Protein AF-A0A6M1XVX4-F1 (afdb_monomer_lite)

Radius of gyration: 12.82 Å; chains: 1; bounding box: 32×30×34 Å

Foldseek 3Di:
DDDDQFQLLLQLLLLLVCVVVVNWPPLEEEEEPQHDPVSCVLSVVSPGYYHYFHDDQVRSLVVCVVVVTQWYAYRRNQIGRNVVDSGGDNVVSVVSSVVSCVVVVDDSVVSSVSD

Organism: Staphylococcus aureus (NCBI:txid1280)

pLDDT: mean 97.13, std 2.86, range [76.19, 98.81]

Sequence (115 aa):
LGRIIDGDKIMYICAKYLAEKKRLKKDTIVTTVMSNLGFHKAVEEIGLKDVVTQVGDRYVVEEMRKNDYNFGGEQSGHMIFLDYNTTGDGMLSGIQLLNVMKQTGKKLSELADEV

InterPro domains:
  IPR005846 Alpha-D-phosphohexomutase, alpha/beta/alpha domain III [PF02880] (6-114)
  IPR016055 Alpha-D-phosphohexomutase, alpha/beta/alpha I/II/III [SSF53738] (6-114)
  IPR050060 Phosphoglucosamine mutase [PTHR42946] (2-113)

Secondary structure (DSSP, 8-state):
-PPP--HHHHHHHHHHHHHHTT-SGGGEEEEETTS-HHHHHHHHHTT-EEEEE-SSHHHHHHHHHHTT--EEE-TTS-EEETTT-SS--HHHHHHHHHHHHHHH---HHHHHT--

Structure (mmCIF, N/CA/C/O backbone):
data_AF-A0A6M1XVX4-F1
#
_entry.id   AF-A0A6M1XVX4-F1
#
loop_
_atom_site.group_PDB
_atom_site.id
_atom_site.type_symbol
_atom_site.label_atom_id
_atom_site.label_alt_id
_atom_site.label_comp_id
_atom_site.label_asym_id
_atom_site.label_entity_id
_atom_site.label_seq_id
_atom_site.pdbx_PDB_ins_code
_atom_site.Cartn_x
_atom_site.Cartn_y
_atom_site.Cartn_z
_atom_site.occupancy
_atom_site.B_iso_or_equiv
_atom_site.auth_seq_id
_atom_site.auth_comp_id
_atom_site.auth_asym_id
_atom_site.auth_atom_id
_atom_site.pdbx_PDB_model_num
ATOM 1 N N . LEU A 1 1 ? -0.882 17.352 20.727 1.00 76.19 1 LEU A N 1
ATOM 2 C CA . LEU A 1 1 ? -0.032 17.286 19.512 1.00 76.19 1 LEU A CA 1
ATOM 3 C C . LEU A 1 1 ? -0.344 15.985 18.779 1.00 76.19 1 LEU A C 1
ATOM 5 O O . LEU A 1 1 ? -0.736 15.034 19.444 1.00 76.19 1 LEU A O 1
ATOM 9 N N . GLY A 1 2 ? -0.249 15.959 17.447 1.00 88.75 2 GLY A N 1
ATOM 10 C CA . GLY A 1 2 ? -0.450 14.739 16.651 1.00 88.75 2 GLY A CA 1
ATOM 11 C C . GLY A 1 2 ? 0.802 13.854 16.600 1.00 88.75 2 GLY A C 1
ATOM 12 O O . GLY A 1 2 ? 1.898 14.327 16.897 1.00 88.75 2 GLY A O 1
ATOM 13 N N . ARG A 1 3 ? 0.635 12.580 16.218 1.00 93.44 3 ARG A N 1
ATOM 14 C CA . ARG A 1 3 ? 1.729 11.633 15.933 1.00 93.44 3 ARG A CA 1
ATOM 15 C C . ARG A 1 3 ? 1.983 11.595 14.427 1.00 93.44 3 ARG A C 1
ATOM 17 O O . ARG A 1 3 ? 1.030 11.591 13.653 1.00 93.44 3 ARG A O 1
ATOM 24 N N . ILE A 1 4 ? 3.250 11.535 14.025 1.00 94.25 4 ILE A N 1
ATOM 25 C CA . ILE A 1 4 ? 3.623 11.302 12.626 1.00 94.25 4 ILE A CA 1
ATOM 26 C C . ILE A 1 4 ? 3.311 9.845 12.270 1.00 94.25 4 ILE A C 1
ATOM 28 O O . ILE A 1 4 ? 3.729 8.928 12.980 1.00 94.25 4 ILE A O 1
ATOM 32 N N . ILE A 1 5 ? 2.570 9.658 11.182 1.00 96.31 5 ILE A N 1
ATOM 33 C CA . ILE A 1 5 ? 2.302 8.363 10.556 1.00 96.31 5 ILE A CA 1
ATOM 34 C C . ILE A 1 5 ? 3.068 8.362 9.231 1.00 96.31 5 ILE A C 1
ATOM 36 O O . ILE A 1 5 ? 2.842 9.245 8.405 1.00 96.31 5 ILE A O 1
ATOM 40 N N . ASP A 1 6 ? 4.011 7.438 9.077 1.00 96.69 6 ASP A N 1
ATOM 41 C CA . ASP A 1 6 ? 4.875 7.331 7.899 1.00 96.69 6 ASP A CA 1
ATOM 42 C C . ASP A 1 6 ? 4.253 6.455 6.798 1.00 96.69 6 ASP A C 1
ATOM 44 O O . ASP A 1 6 ? 3.139 5.936 6.936 1.00 96.69 6 ASP A O 1
ATOM 48 N N . GLY A 1 7 ? 4.965 6.326 5.673 1.00 97.44 7 GLY A N 1
ATOM 49 C CA . GLY A 1 7 ? 4.498 5.605 4.493 1.00 97.44 7 GLY A CA 1
ATOM 50 C C . GLY A 1 7 ? 4.187 4.138 4.765 1.00 97.44 7 GLY A C 1
ATOM 51 O O . GLY A 1 7 ? 3.167 3.662 4.285 1.00 97.44 7 GLY A O 1
ATOM 52 N N . ASP A 1 8 ? 4.979 3.446 5.588 1.0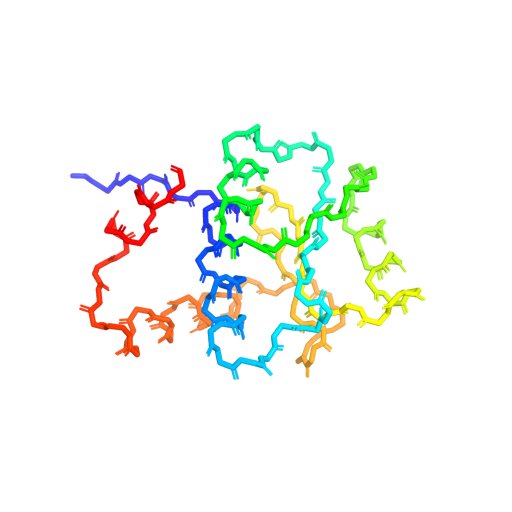0 97.81 8 ASP A N 1
ATOM 53 C CA . ASP A 1 8 ? 4.759 2.029 5.911 1.00 97.81 8 ASP A CA 1
ATOM 54 C C . ASP A 1 8 ? 3.388 1.800 6.552 1.00 97.81 8 ASP A C 1
ATOM 56 O O . ASP A 1 8 ? 2.624 0.928 6.137 1.00 97.81 8 ASP A O 1
ATOM 60 N N . LYS A 1 9 ? 3.018 2.639 7.522 1.00 97.88 9 LYS A N 1
ATOM 61 C CA . LYS A 1 9 ? 1.709 2.538 8.174 1.00 97.88 9 LYS A CA 1
ATOM 62 C C . LYS A 1 9 ? 0.567 2.852 7.224 1.00 97.88 9 LYS A C 1
ATOM 64 O O . LYS A 1 9 ? -0.443 2.154 7.225 1.00 97.88 9 LYS A O 1
ATOM 69 N N . ILE A 1 10 ? 0.713 3.890 6.400 1.00 98.19 10 ILE A N 1
ATOM 70 C CA . ILE A 1 10 ? -0.319 4.243 5.416 1.00 98.19 10 ILE A CA 1
ATOM 71 C C . ILE A 1 10 ? -0.466 3.120 4.381 1.00 98.19 10 ILE A C 1
ATOM 73 O O . ILE A 1 10 ? -1.591 2.748 4.038 1.00 98.19 10 ILE A O 1
ATOM 77 N N . MET A 1 11 ? 0.651 2.544 3.936 1.00 98.38 11 MET A N 1
ATOM 78 C CA . MET A 1 11 ? 0.690 1.399 3.036 1.00 98.38 11 MET A CA 1
ATOM 79 C C . MET A 1 11 ? -0.013 0.192 3.645 1.00 98.38 11 MET A C 1
ATOM 81 O O . MET A 1 11 ? -0.895 -0.366 3.001 1.00 98.38 11 MET A O 1
ATOM 85 N N . TYR A 1 12 ? 0.284 -0.168 4.893 1.00 98.50 12 TYR A N 1
ATOM 86 C CA . TYR A 1 12 ? -0.393 -1.273 5.570 1.00 98.50 12 TYR A CA 1
ATOM 87 C C . TYR A 1 12 ? -1.913 -1.069 5.622 1.00 98.50 12 TYR A C 1
ATOM 89 O O . TYR A 1 12 ? -2.675 -1.942 5.202 1.00 98.50 12 TYR A O 1
ATOM 97 N N . ILE A 1 13 ? -2.360 0.112 6.065 1.00 98.50 13 ILE A N 1
ATOM 98 C CA . ILE A 1 13 ? -3.786 0.454 6.173 1.00 98.50 13 ILE A CA 1
ATOM 99 C C . ILE A 1 13 ? -4.480 0.314 4.812 1.00 98.50 13 ILE A C 1
ATOM 101 O O . ILE A 1 13 ? -5.554 -0.285 4.709 1.00 98.50 13 ILE A O 1
ATOM 105 N N . CYS A 1 14 ? -3.866 0.852 3.755 1.00 98.56 14 CYS A N 1
ATOM 106 C CA . CYS A 1 14 ? -4.419 0.788 2.406 1.00 98.56 14 CYS A CA 1
ATOM 107 C C . CYS A 1 14 ? -4.410 -0.642 1.849 1.00 98.56 14 CYS A C 1
ATOM 109 O O . CYS A 1 14 ? -5.423 -1.077 1.304 1.00 98.56 14 CYS A O 1
ATOM 111 N N . ALA A 1 15 ? -3.312 -1.385 2.007 1.00 98.50 15 ALA A N 1
ATOM 112 C CA . ALA A 1 15 ? -3.179 -2.759 1.523 1.00 98.50 15 ALA A CA 1
ATOM 113 C C . ALA A 1 15 ? -4.205 -3.684 2.179 1.00 98.50 15 ALA A C 1
ATOM 115 O O . ALA A 1 15 ? -4.935 -4.385 1.476 1.00 98.50 15 ALA A O 1
ATOM 116 N N . LYS A 1 16 ? -4.329 -3.617 3.510 1.00 98.50 16 LYS A N 1
ATOM 117 C CA . LYS A 1 16 ? -5.322 -4.375 4.275 1.00 98.50 16 LYS A CA 1
ATOM 118 C C . LYS A 1 16 ? -6.738 -4.088 3.786 1.00 98.50 16 LYS A C 1
ATOM 120 O O . LYS A 1 16 ? -7.477 -5.011 3.452 1.00 98.50 16 LYS A O 1
ATOM 125 N N . TYR A 1 17 ? -7.097 -2.810 3.660 1.00 98.50 17 TYR A N 1
ATOM 126 C CA . TYR A 1 17 ? -8.419 -2.422 3.172 1.00 98.50 17 TYR A CA 1
ATOM 127 C C . TYR A 1 17 ? -8.678 -2.903 1.734 1.00 98.50 17 TYR A C 1
ATOM 129 O O . TYR A 1 17 ? -9.762 -3.405 1.427 1.00 98.50 17 TYR A O 1
ATOM 137 N N . LEU A 1 18 ? -7.699 -2.774 0.833 1.00 98.62 18 LEU A N 1
ATOM 138 C CA . LEU A 1 18 ? -7.822 -3.264 -0.540 1.00 98.62 18 LEU A CA 1
ATOM 139 C C . LEU A 1 18 ? -8.018 -4.784 -0.576 1.00 98.62 18 LEU A C 1
ATOM 141 O O . LEU A 1 18 ? -8.872 -5.259 -1.329 1.00 98.62 18 LEU A O 1
ATOM 145 N N . ALA A 1 19 ? -7.288 -5.540 0.243 1.00 98.56 19 ALA A N 1
ATOM 146 C CA . ALA A 1 19 ? -7.423 -6.990 0.340 1.00 98.56 19 ALA A CA 1
ATOM 147 C C . ALA A 1 19 ? -8.802 -7.412 0.872 1.00 98.56 19 ALA A C 1
ATOM 149 O O . ALA A 1 19 ? -9.483 -8.219 0.239 1.00 98.56 19 ALA A O 1
ATOM 150 N N . GLU A 1 20 ? -9.287 -6.788 1.951 1.00 97.94 20 GLU A N 1
ATOM 151 C CA . GLU A 1 20 ? -10.631 -7.033 2.506 1.00 97.94 20 GLU A CA 1
ATOM 152 C C . GLU A 1 20 ? -11.748 -6.785 1.477 1.00 97.94 20 GLU A C 1
ATOM 154 O O . GLU A 1 20 ? -12.794 -7.439 1.496 1.00 97.94 20 GLU A O 1
ATOM 159 N N . LYS A 1 21 ? -11.533 -5.848 0.545 1.00 98.19 21 LYS A N 1
ATOM 160 C CA . LYS A 1 21 ? -12.462 -5.557 -0.556 1.00 98.19 21 LYS A CA 1
ATOM 161 C C . LYS A 1 21 ? -12.229 -6.402 -1.809 1.00 98.19 21 LYS A C 1
ATOM 163 O O . LYS A 1 21 ? -12.946 -6.196 -2.786 1.00 98.19 21 LYS A O 1
ATOM 168 N N . LYS A 1 22 ? -11.279 -7.346 -1.797 1.00 98.19 22 LYS A N 1
ATOM 169 C CA . LYS A 1 22 ? -10.854 -8.152 -2.960 1.00 98.19 22 LYS A CA 1
ATOM 170 C C . LYS A 1 22 ? -10.388 -7.295 -4.140 1.00 98.19 22 LYS A C 1
ATOM 172 O O . LYS A 1 22 ? -10.686 -7.577 -5.298 1.00 98.19 22 LYS A O 1
ATOM 177 N N . ARG A 1 23 ? -9.699 -6.202 -3.823 1.00 98.38 23 ARG A N 1
ATOM 178 C CA . ARG A 1 23 ? -9.180 -5.215 -4.775 1.00 98.38 23 ARG A CA 1
ATOM 179 C C . ARG A 1 23 ? -7.658 -5.161 -4.805 1.00 98.38 23 ARG A C 1
ATOM 181 O O . ARG A 1 23 ? -7.124 -4.525 -5.702 1.00 98.38 23 ARG A O 1
ATOM 188 N N . LEU A 1 24 ? -6.962 -5.798 -3.866 1.00 98.75 24 LEU A N 1
ATOM 189 C CA . LEU A 1 24 ? -5.508 -5.924 -3.917 1.00 98.75 24 LEU A CA 1
ATOM 190 C C . LEU A 1 24 ? -5.137 -7.058 -4.876 1.00 98.75 24 LEU A C 1
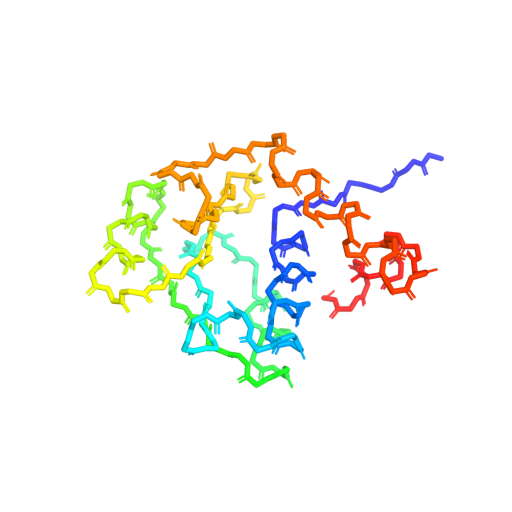ATOM 192 O O . LEU A 1 24 ? -5.518 -8.210 -4.664 1.00 98.75 24 LEU A O 1
ATOM 196 N N . LYS A 1 25 ? -4.418 -6.750 -5.957 1.00 98.69 25 LYS A N 1
ATOM 197 C CA . LYS A 1 25 ? -4.024 -7.776 -6.924 1.00 98.69 25 LYS A CA 1
ATOM 198 C C . LYS A 1 25 ? -3.041 -8.746 -6.280 1.00 98.69 25 LYS A C 1
ATOM 200 O O . LYS A 1 25 ? -2.015 -8.342 -5.739 1.00 98.69 25 LYS A O 1
ATOM 205 N N . LYS A 1 26 ? -3.351 -10.040 -6.404 1.00 98.50 26 LYS A N 1
ATOM 206 C CA . LYS A 1 26 ? -2.508 -11.156 -5.944 1.00 98.50 26 LYS A CA 1
ATOM 207 C C . LYS A 1 26 ? -2.191 -11.110 -4.444 1.00 98.50 26 LYS A C 1
ATOM 209 O O . LYS A 1 26 ? -1.191 -11.698 -4.034 1.00 98.50 26 LYS A O 1
ATOM 214 N N . ASP A 1 27 ? -3.005 -10.397 -3.662 1.00 98.50 27 ASP A N 1
ATOM 215 C CA . ASP A 1 27 ? -2.805 -10.190 -2.226 1.00 98.50 27 ASP A CA 1
ATOM 216 C C . ASP A 1 27 ? -1.380 -9.703 -1.904 1.00 98.50 27 ASP A C 1
ATOM 218 O O . ASP A 1 27 ? -0.779 -10.129 -0.924 1.00 98.50 27 ASP A O 1
ATOM 222 N N . THR A 1 28 ? -0.803 -8.875 -2.787 1.00 98.81 28 THR A N 1
ATOM 223 C CA . THR A 1 28 ? 0.612 -8.484 -2.744 1.00 98.81 28 THR A CA 1
ATOM 224 C C . THR A 1 28 ? 0.777 -6.970 -2.702 1.00 98.81 28 THR A C 1
ATOM 226 O O . THR A 1 28 ? 0.160 -6.253 -3.491 1.00 98.81 28 THR A O 1
ATOM 229 N N . ILE A 1 29 ? 1.653 -6.502 -1.817 1.00 98.50 29 ILE A N 1
ATOM 230 C CA . ILE A 1 29 ? 2.186 -5.140 -1.802 1.00 98.50 29 ILE A CA 1
ATOM 231 C C . ILE A 1 29 ? 3.658 -5.151 -2.234 1.00 98.50 29 ILE A C 1
ATOM 233 O O . ILE A 1 29 ? 4.384 -6.097 -1.935 1.00 98.50 29 ILE A O 1
ATOM 237 N N . VAL A 1 30 ? 4.087 -4.122 -2.970 1.00 98.69 30 VAL A N 1
ATOM 238 C CA . VAL A 1 30 ? 5.496 -3.939 -3.356 1.00 98.69 30 VAL A CA 1
ATOM 239 C C . VAL A 1 30 ? 6.120 -2.814 -2.536 1.00 98.69 30 VAL A C 1
ATOM 241 O O . VAL A 1 30 ? 5.612 -1.693 -2.547 1.00 98.69 30 VAL A O 1
ATOM 244 N N . THR A 1 31 ? 7.227 -3.091 -1.856 1.00 98.31 31 THR A N 1
ATOM 245 C CA . THR A 1 31 ? 7.953 -2.122 -1.023 1.00 98.31 31 THR A CA 1
ATOM 246 C C . THR A 1 31 ? 9.444 -2.121 -1.334 1.00 98.31 31 THR A C 1
ATOM 248 O O . THR A 1 31 ? 9.917 -2.894 -2.165 1.00 98.31 31 THR A O 1
ATOM 251 N N . THR A 1 32 ? 10.208 -1.239 -0.691 1.00 98.00 32 THR A N 1
ATOM 252 C CA . THR A 1 32 ? 11.674 -1.250 -0.773 1.00 98.00 32 THR A CA 1
ATOM 253 C C . THR A 1 32 ? 12.282 -1.810 0.505 1.00 98.00 32 THR A C 1
ATOM 255 O O . THR A 1 32 ? 11.648 -1.831 1.556 1.00 98.00 32 THR A O 1
ATOM 258 N N . VAL A 1 33 ? 13.561 -2.187 0.446 1.00 96.19 33 VAL A N 1
ATOM 259 C CA . VAL A 1 33 ? 14.350 -2.627 1.616 1.00 96.19 33 VAL A CA 1
ATOM 260 C C . VAL A 1 33 ? 14.415 -1.615 2.775 1.00 96.19 33 VAL A C 1
ATOM 262 O O . VAL A 1 33 ? 14.956 -1.944 3.826 1.00 96.19 33 VAL A O 1
ATOM 265 N N . MET A 1 34 ? 13.924 -0.384 2.590 1.00 95.19 34 MET A N 1
ATOM 266 C CA . MET A 1 34 ? 13.881 0.642 3.638 1.00 95.19 34 MET A CA 1
ATOM 267 C C . MET A 1 34 ? 12.679 0.503 4.575 1.00 95.19 34 MET A C 1
ATOM 269 O O . MET A 1 34 ? 12.700 1.110 5.645 1.00 95.19 34 MET A O 1
ATOM 273 N N . SER A 1 35 ? 11.648 -0.256 4.193 1.00 95.38 35 SER A N 1
ATOM 274 C CA . SER A 1 35 ? 10.481 -0.471 5.046 1.00 95.38 35 SER A CA 1
ATOM 275 C C . SER A 1 35 ? 10.853 -1.214 6.334 1.00 95.38 35 SER A C 1
ATOM 277 O O . SER A 1 35 ? 11.802 -1.998 6.408 1.00 95.38 35 SER A O 1
ATOM 279 N N . ASN A 1 36 ? 10.133 -0.908 7.409 1.00 94.38 36 ASN A N 1
ATOM 280 C CA . ASN A 1 36 ? 10.439 -1.417 8.737 1.00 94.38 36 ASN A CA 1
ATOM 281 C C . ASN A 1 36 ? 10.089 -2.911 8.876 1.00 94.38 36 ASN A C 1
ATOM 283 O O . ASN A 1 36 ? 9.073 -3.381 8.372 1.00 94.38 36 ASN A O 1
ATOM 287 N N . LEU A 1 37 ? 10.858 -3.657 9.679 1.00 94.56 37 LEU A N 1
ATOM 288 C CA . LEU A 1 37 ? 10.557 -5.062 9.984 1.00 94.56 37 LEU A CA 1
ATOM 289 C C . LEU A 1 37 ? 9.152 -5.275 10.580 1.00 94.56 37 LEU A C 1
ATOM 291 O O . LEU A 1 37 ? 8.530 -6.299 10.307 1.00 94.56 37 LEU A O 1
ATOM 295 N N . GLY A 1 38 ? 8.655 -4.333 11.389 1.00 95.38 38 GLY A N 1
ATOM 296 C CA . GLY A 1 38 ? 7.299 -4.383 11.943 1.00 95.38 38 GLY A CA 1
ATOM 297 C C . GLY A 1 38 ? 6.229 -4.366 10.854 1.00 95.38 38 GLY A C 1
ATOM 298 O O . GLY A 1 38 ? 5.308 -5.173 10.893 1.00 95.38 38 GLY A O 1
ATOM 299 N N . PHE A 1 39 ? 6.420 -3.544 9.819 1.00 96.81 39 PHE A N 1
ATOM 300 C CA . PHE A 1 39 ? 5.535 -3.507 8.659 1.00 96.81 39 PHE A CA 1
ATOM 301 C C . PHE A 1 39 ? 5.502 -4.856 7.931 1.00 96.81 39 PHE A C 1
ATOM 303 O O . PHE A 1 39 ? 4.422 -5.402 7.715 1.00 96.81 39 PHE A O 1
ATOM 310 N N . HIS A 1 40 ? 6.668 -5.432 7.623 1.00 96.62 40 HIS A N 1
ATOM 311 C CA . HIS A 1 40 ? 6.751 -6.719 6.924 1.00 96.62 40 HIS A CA 1
ATOM 312 C C . HIS A 1 40 ? 6.031 -7.840 7.689 1.00 96.62 40 HIS A C 1
ATOM 314 O O . HIS A 1 40 ? 5.258 -8.597 7.103 1.00 96.62 40 HIS A O 1
ATOM 320 N N . LYS A 1 41 ? 6.223 -7.900 9.014 1.00 96.56 41 LYS A N 1
ATOM 321 C CA . LYS A 1 41 ? 5.529 -8.865 9.879 1.00 96.56 41 LYS A CA 1
ATOM 322 C C . LYS A 1 41 ? 4.023 -8.638 9.907 1.00 96.56 41 LYS A C 1
ATOM 324 O O . LYS A 1 41 ? 3.273 -9.592 9.747 1.00 96.56 41 LYS A O 1
ATOM 329 N N . ALA A 1 42 ? 3.583 -7.392 10.066 1.00 97.38 42 ALA A N 1
ATOM 330 C CA . ALA A 1 42 ? 2.163 -7.071 10.108 1.00 97.38 42 ALA A CA 1
ATOM 331 C C . ALA A 1 42 ? 1.456 -7.478 8.803 1.00 97.38 42 ALA A C 1
ATOM 333 O O . ALA A 1 42 ? 0.351 -8.016 8.851 1.00 97.38 42 ALA A O 1
ATOM 334 N N . VAL A 1 43 ? 2.087 -7.252 7.640 1.00 97.94 43 VAL A N 1
ATOM 335 C CA . VAL A 1 43 ? 1.573 -7.670 6.321 1.00 97.94 43 VAL A CA 1
ATOM 336 C C . VAL A 1 43 ? 1.437 -9.195 6.236 1.00 97.94 43 VAL A C 1
ATOM 338 O O . VAL A 1 43 ? 0.392 -9.693 5.811 1.00 97.94 43 VAL A O 1
ATOM 341 N N . GLU A 1 44 ? 2.451 -9.938 6.682 1.00 97.12 44 GLU A N 1
ATOM 342 C CA . GLU A 1 44 ? 2.426 -11.405 6.700 1.00 97.12 44 GLU A CA 1
ATOM 343 C C . GLU A 1 44 ? 1.348 -11.956 7.651 1.00 97.12 44 GLU A C 1
ATOM 345 O O . GLU A 1 44 ? 0.616 -12.879 7.290 1.00 97.12 44 GLU A O 1
ATOM 350 N N . GLU A 1 45 ? 1.181 -11.359 8.836 1.00 97.56 45 GLU A N 1
ATOM 351 C CA . GLU A 1 45 ? 0.186 -11.769 9.840 1.00 97.56 45 GLU A CA 1
ATOM 352 C C . GLU A 1 45 ? -1.261 -11.670 9.333 1.00 97.56 45 GLU A C 1
ATOM 354 O O . GLU A 1 45 ? -2.115 -12.463 9.736 1.00 97.56 45 GLU A O 1
ATOM 359 N N . ILE A 1 46 ? -1.544 -10.737 8.416 1.00 97.06 46 ILE A N 1
ATOM 360 C CA . ILE A 1 46 ? -2.858 -10.617 7.760 1.00 97.06 46 ILE A CA 1
ATOM 361 C C . ILE A 1 46 ? -2.967 -11.430 6.460 1.00 97.06 46 ILE A C 1
ATOM 363 O O . ILE A 1 46 ? -3.954 -11.301 5.735 1.00 97.06 46 ILE A O 1
ATOM 367 N N . GLY A 1 47 ? -1.983 -12.286 6.172 1.00 97.81 47 GLY A N 1
ATOM 368 C CA . GLY A 1 47 ? -1.986 -13.215 5.042 1.00 97.81 47 GLY A CA 1
ATOM 369 C C . GLY A 1 47 ? -1.647 -12.583 3.693 1.00 97.81 47 GLY A C 1
ATOM 370 O O . GLY A 1 47 ? -1.908 -13.197 2.656 1.00 97.81 47 GLY A O 1
ATOM 371 N N . LEU A 1 48 ? -1.088 -11.371 3.687 1.00 98.50 48 LEU A N 1
ATOM 372 C CA . LEU A 1 48 ? -0.639 -10.705 2.471 1.00 98.50 48 LEU A CA 1
ATOM 373 C C . LEU A 1 48 ? 0.828 -11.023 2.183 1.00 98.50 48 LEU A C 1
ATOM 375 O O . LEU A 1 48 ? 1.609 -11.378 3.064 1.00 98.50 48 LEU A O 1
ATOM 379 N N . LYS A 1 49 ? 1.202 -10.886 0.916 1.00 98.44 49 LYS A N 1
ATOM 380 C CA . LYS A 1 49 ? 2.581 -11.011 0.453 1.00 98.44 49 LYS A CA 1
ATOM 381 C C . LYS A 1 49 ? 3.209 -9.635 0.372 1.00 98.44 49 LYS A C 1
ATOM 383 O O . LYS A 1 49 ? 2.584 -8.689 -0.105 1.00 98.44 49 LYS A O 1
ATOM 388 N N . ASP A 1 50 ? 4.473 -9.565 0.743 1.00 97.38 50 ASP A N 1
ATOM 389 C CA . ASP A 1 50 ? 5.292 -8.391 0.513 1.00 97.38 50 ASP A CA 1
ATOM 390 C C . ASP A 1 50 ? 6.451 -8.735 -0.423 1.00 97.38 50 ASP A C 1
ATOM 392 O O . ASP A 1 50 ? 7.187 -9.703 -0.217 1.00 97.38 50 ASP A O 1
ATOM 396 N N . VAL A 1 51 ? 6.564 -7.961 -1.498 1.00 98.44 51 VAL A N 1
ATOM 397 C CA . VAL A 1 51 ? 7.648 -8.059 -2.472 1.00 98.44 51 VAL A CA 1
ATOM 398 C C . VAL A 1 51 ? 8.574 -6.877 -2.259 1.00 98.44 51 VAL A C 1
ATOM 400 O O . VAL A 1 51 ? 8.205 -5.733 -2.511 1.00 98.44 51 VAL A O 1
ATOM 403 N N . VAL A 1 52 ? 9.800 -7.174 -1.838 1.00 98.25 52 VAL A N 1
ATOM 404 C CA . VAL A 1 52 ? 10.798 -6.162 -1.494 1.00 98.25 52 VAL A CA 1
ATOM 405 C C . VAL A 1 52 ? 11.741 -5.910 -2.670 1.00 98.25 52 VAL A C 1
ATOM 407 O O . VAL A 1 52 ? 12.362 -6.834 -3.201 1.00 98.25 52 VAL A O 1
ATOM 410 N N . THR A 1 53 ? 11.890 -4.645 -3.056 1.00 98.44 53 THR A N 1
ATOM 411 C CA . THR A 1 53 ? 12.790 -4.176 -4.116 1.00 98.44 53 THR A CA 1
ATOM 412 C C . THR A 1 53 ? 13.953 -3.353 -3.563 1.00 98.44 53 THR A C 1
ATOM 414 O O . THR A 1 53 ? 14.009 -2.999 -2.384 1.00 98.44 53 THR A O 1
ATOM 417 N N . GLN A 1 54 ? 14.894 -2.986 -4.438 1.00 97.62 54 GLN A N 1
ATOM 418 C CA . GLN A 1 54 ? 15.891 -1.957 -4.126 1.00 97.62 54 GLN A CA 1
ATOM 419 C C . GLN A 1 54 ? 15.221 -0.596 -3.874 1.00 97.62 54 GLN A C 1
ATOM 421 O O . GLN A 1 54 ? 14.081 -0.377 -4.283 1.00 97.62 54 GLN A O 1
ATOM 426 N N . VAL A 1 55 ? 15.945 0.311 -3.212 1.00 97.06 55 VAL A N 1
ATOM 427 C CA . VAL A 1 55 ? 15.486 1.680 -2.921 1.00 97.06 55 VAL A CA 1
ATOM 428 C C . VAL A 1 55 ? 15.304 2.477 -4.211 1.00 97.06 55 VAL A C 1
ATOM 430 O O . VAL A 1 55 ? 16.193 2.464 -5.065 1.00 97.06 55 VAL A O 1
ATOM 433 N N . GLY A 1 56 ? 14.186 3.199 -4.319 1.00 93.81 56 GLY A N 1
ATOM 434 C CA . GLY A 1 56 ? 13.829 4.020 -5.470 1.00 93.81 56 GLY A CA 1
ATOM 435 C C . GLY A 1 56 ? 12.500 3.607 -6.102 1.00 93.81 56 GLY A C 1
ATOM 436 O O . GLY A 1 56 ? 12.311 2.451 -6.491 1.00 93.81 56 GLY A O 1
ATOM 437 N N . ASP A 1 57 ? 11.618 4.592 -6.273 1.00 93.75 57 ASP A N 1
ATOM 438 C CA . ASP A 1 57 ? 10.313 4.511 -6.943 1.00 93.75 57 ASP A CA 1
ATOM 439 C C . ASP A 1 57 ? 10.320 3.704 -8.251 1.00 93.75 57 ASP A C 1
ATOM 441 O O . ASP A 1 57 ? 9.422 2.898 -8.507 1.00 93.75 57 ASP A O 1
ATOM 445 N N . ARG A 1 58 ? 11.369 3.858 -9.062 1.00 96.56 58 ARG A N 1
ATOM 446 C CA . ARG A 1 58 ? 11.553 3.134 -10.318 1.00 96.56 58 ARG A CA 1
ATOM 447 C C . ARG A 1 58 ? 11.485 1.620 -10.130 1.00 96.56 58 ARG A C 1
ATOM 449 O O . ARG A 1 58 ? 10.806 0.959 -10.911 1.00 96.56 58 ARG A O 1
ATOM 456 N N . TYR A 1 59 ? 12.176 1.072 -9.131 1.00 98.25 59 TYR A N 1
ATOM 457 C CA . TYR A 1 59 ? 12.216 -0.377 -8.918 1.00 98.25 59 TYR A CA 1
ATOM 458 C C . TYR A 1 59 ? 10.867 -0.909 -8.442 1.00 98.25 59 TYR A C 1
ATOM 460 O O . TYR A 1 59 ? 10.443 -1.976 -8.882 1.00 98.25 59 TYR A O 1
ATOM 468 N N . VAL A 1 60 ? 10.165 -0.128 -7.617 1.00 98.44 60 VAL A N 1
ATOM 469 C CA . VAL A 1 60 ? 8.800 -0.436 -7.182 1.00 98.44 60 VAL A CA 1
ATOM 470 C C . VAL A 1 60 ? 7.873 -0.500 -8.400 1.00 98.44 60 VAL A C 1
ATOM 472 O O . VAL A 1 60 ? 7.227 -1.521 -8.628 1.00 98.44 60 VAL A O 1
ATOM 475 N N . VAL A 1 61 ? 7.857 0.534 -9.250 1.00 98.00 61 VAL A N 1
ATOM 476 C CA . VAL A 1 61 ? 7.016 0.564 -10.463 1.00 98.00 61 VAL A CA 1
ATOM 477 C C . VAL A 1 61 ? 7.372 -0.558 -11.440 1.00 98.00 61 VAL A C 1
ATOM 479 O O . VAL A 1 61 ? 6.469 -1.176 -12.010 1.00 98.00 61 VAL A O 1
ATOM 482 N N . GLU A 1 62 ? 8.661 -0.824 -11.664 1.00 98.12 62 GLU A N 1
ATOM 483 C CA . GLU A 1 62 ? 9.116 -1.899 -12.552 1.00 98.12 62 GLU A CA 1
ATOM 484 C C . GLU A 1 62 ? 8.619 -3.267 -12.064 1.00 98.12 62 GLU A C 1
ATOM 486 O O . GLU A 1 62 ? 8.045 -4.019 -12.856 1.00 98.12 62 GLU A O 1
ATOM 491 N N . GLU A 1 63 ? 8.759 -3.570 -10.771 1.00 98.69 63 GLU A N 1
ATOM 492 C CA . GLU A 1 63 ? 8.311 -4.838 -10.187 1.00 98.69 63 GLU A CA 1
ATOM 493 C C . GLU A 1 63 ? 6.783 -4.975 -10.215 1.00 98.69 63 GLU A C 1
ATOM 495 O O . GLU A 1 63 ? 6.259 -6.031 -10.594 1.00 98.69 63 GLU A O 1
ATOM 500 N N . MET A 1 64 ? 6.063 -3.890 -9.902 1.00 98.69 64 MET A N 1
ATOM 501 C CA . MET A 1 64 ? 4.605 -3.838 -9.991 1.00 98.69 64 MET A CA 1
ATOM 502 C C . MET A 1 64 ? 4.108 -4.109 -11.413 1.00 98.69 64 MET A C 1
ATOM 504 O O . MET A 1 64 ? 3.217 -4.934 -11.604 1.00 98.69 64 MET A O 1
ATOM 508 N N . ARG A 1 65 ? 4.702 -3.472 -12.430 1.00 98.31 65 ARG A N 1
ATOM 509 C CA . ARG A 1 65 ? 4.314 -3.680 -13.835 1.00 98.31 65 ARG A CA 1
ATOM 510 C C . ARG A 1 65 ? 4.669 -5.074 -14.330 1.00 98.31 65 ARG A C 1
ATOM 512 O O . ARG A 1 65 ? 3.851 -5.711 -14.989 1.00 98.31 65 ARG A O 1
ATOM 519 N N . LYS A 1 66 ? 5.873 -5.552 -14.011 1.00 98.56 66 LYS A N 1
ATOM 520 C CA . LYS A 1 66 ? 6.369 -6.871 -14.425 1.00 98.56 66 LYS A CA 1
ATOM 521 C C . LYS A 1 66 ? 5.461 -8.000 -13.942 1.00 98.56 66 LYS A C 1
ATOM 523 O O . LYS A 1 66 ? 5.273 -8.980 -14.658 1.00 98.56 66 LYS A O 1
ATOM 528 N N . ASN A 1 67 ? 4.895 -7.854 -12.748 1.00 98.56 67 ASN A N 1
ATOM 529 C CA . ASN A 1 67 ? 4.109 -8.898 -12.101 1.00 98.56 67 ASN A CA 1
ATOM 530 C C . ASN A 1 67 ? 2.626 -8.540 -11.948 1.00 98.56 67 ASN A C 1
ATOM 532 O O . ASN A 1 67 ? 1.915 -9.264 -11.257 1.00 98.56 67 A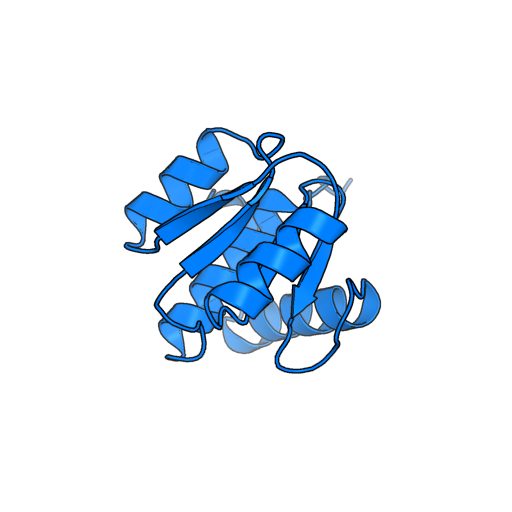SN A O 1
ATOM 536 N N . ASP A 1 68 ? 2.138 -7.488 -12.603 1.00 98.31 68 ASP A N 1
ATOM 537 C CA . ASP A 1 68 ? 0.743 -7.031 -12.532 1.00 98.31 68 ASP A CA 1
ATOM 538 C C . ASP A 1 68 ? 0.219 -6.854 -11.088 1.00 98.31 68 ASP A C 1
ATOM 540 O O . ASP A 1 68 ? -0.848 -7.352 -10.722 1.00 98.31 68 ASP A O 1
ATOM 544 N N . TYR A 1 69 ? 0.991 -6.164 -1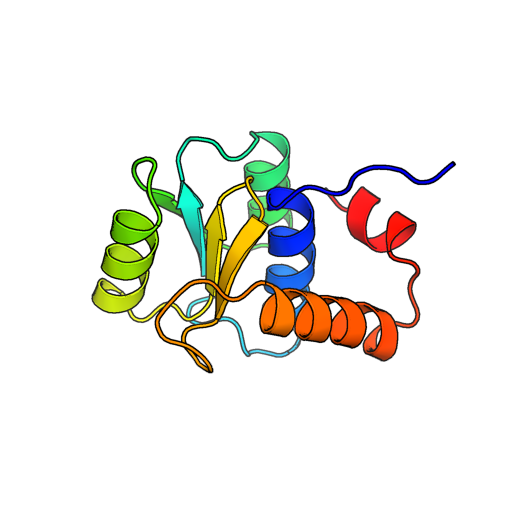0.247 1.00 98.81 69 TYR A N 1
ATOM 545 C CA . TYR A 1 69 ? 0.542 -5.684 -8.938 1.00 98.81 69 TYR A CA 1
ATOM 546 C C . TYR A 1 69 ? -0.056 -4.285 -9.073 1.00 98.81 69 TYR A C 1
ATOM 548 O O . TYR A 1 69 ? 0.344 -3.516 -9.946 1.00 98.81 69 TYR A O 1
ATOM 556 N N . ASN A 1 70 ? -1.004 -3.931 -8.205 1.00 98.69 70 ASN A N 1
ATOM 557 C CA . ASN A 1 70 ? -1.689 -2.638 -8.281 1.00 98.69 70 ASN A CA 1
ATOM 558 C C . ASN A 1 70 ? -1.386 -1.677 -7.127 1.00 98.69 70 ASN A C 1
ATOM 560 O O . ASN A 1 70 ? -1.812 -0.523 -7.195 1.00 98.69 70 ASN A O 1
ATOM 564 N N . PHE A 1 71 ? -0.646 -2.112 -6.104 1.00 98.75 71 PHE A N 1
ATOM 565 C CA . PHE A 1 71 ? -0.302 -1.267 -4.967 1.00 98.75 71 PHE A CA 1
ATOM 566 C C . PHE A 1 71 ? 1.129 -1.485 -4.453 1.00 98.75 71 PHE A C 1
ATOM 568 O O . PHE A 1 71 ? 1.607 -2.617 -4.372 1.00 98.75 71 PHE A O 1
ATOM 575 N N . GLY A 1 72 ? 1.809 -0.389 -4.123 1.00 98.56 72 GLY A N 1
ATOM 576 C CA . GLY A 1 72 ? 3.173 -0.388 -3.603 1.00 98.56 72 GLY A CA 1
ATOM 577 C C . GLY A 1 72 ? 3.667 1.016 -3.265 1.00 98.56 72 GLY A C 1
ATOM 578 O O . GLY A 1 72 ? 2.955 1.998 -3.488 1.00 98.56 72 GLY A O 1
ATOM 579 N N . GLY A 1 73 ? 4.878 1.125 -2.727 1.00 98.06 73 GLY A N 1
ATOM 580 C CA . GLY A 1 73 ? 5.466 2.417 -2.391 1.00 98.06 73 GLY A CA 1
ATOM 581 C C . GLY A 1 73 ? 6.701 2.353 -1.501 1.00 98.06 73 GLY A C 1
ATOM 582 O O . GLY A 1 73 ? 7.360 1.323 -1.373 1.00 98.06 73 GLY A O 1
ATOM 583 N N . GLU A 1 74 ? 7.010 3.493 -0.890 1.00 97.94 74 GLU A N 1
ATOM 584 C CA . GLU A 1 74 ? 8.166 3.693 -0.018 1.00 97.94 74 GLU A CA 1
ATOM 585 C C . GLU A 1 74 ? 7.752 4.296 1.334 1.00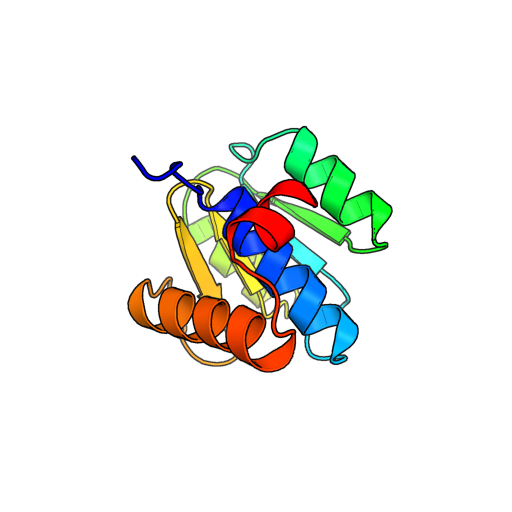 97.94 74 GLU A C 1
ATOM 587 O O . GLU A 1 74 ? 6.790 5.067 1.420 1.00 97.94 74 GLU A O 1
ATOM 592 N N . GLN A 1 75 ? 8.539 4.037 2.387 1.00 96.50 75 GLN A N 1
ATOM 593 C CA . GLN A 1 75 ? 8.329 4.603 3.730 1.00 96.50 75 GLN A CA 1
ATOM 594 C C . GLN A 1 75 ? 8.261 6.145 3.735 1.00 96.50 75 GLN A C 1
ATOM 596 O O . GLN A 1 75 ? 7.603 6.748 4.585 1.00 96.50 75 GLN A O 1
ATOM 601 N N . SER A 1 76 ? 8.895 6.802 2.758 1.00 95.75 76 SER A N 1
ATOM 602 C CA . SER A 1 76 ? 8.848 8.258 2.561 1.00 95.75 76 SER A CA 1
ATOM 603 C C . SER A 1 76 ? 7.434 8.808 2.318 1.00 95.75 76 SER A C 1
ATOM 605 O O . SER A 1 76 ? 7.217 10.011 2.456 1.00 95.75 76 SER A O 1
ATOM 607 N N . GLY A 1 77 ? 6.475 7.945 1.958 1.00 94.94 77 GLY A N 1
ATOM 608 C CA . GLY A 1 77 ? 5.111 8.313 1.582 1.00 94.94 77 GLY A CA 1
ATOM 609 C C . GLY A 1 77 ? 4.881 8.374 0.070 1.00 94.94 77 GLY A C 1
ATOM 610 O O . GLY A 1 77 ? 3.776 8.713 -0.357 1.00 94.94 77 GLY A O 1
ATOM 611 N N . HIS A 1 78 ? 5.883 8.030 -0.749 1.00 97.69 78 HIS A N 1
ATOM 612 C CA . HIS A 1 78 ? 5.701 7.836 -2.188 1.00 97.69 78 HIS A CA 1
ATOM 613 C C . HIS A 1 78 ? 4.918 6.539 -2.439 1.00 97.69 78 HIS A C 1
ATOM 615 O O . HIS A 1 78 ? 5.488 5.453 -2.476 1.00 97.69 78 HIS A O 1
ATOM 621 N N . MET A 1 79 ? 3.595 6.650 -2.567 1.00 97.62 79 MET A N 1
ATOM 622 C CA . MET A 1 79 ? 2.676 5.519 -2.733 1.00 97.62 79 MET A CA 1
ATOM 623 C C . MET A 1 79 ? 2.045 5.513 -4.119 1.00 97.62 79 MET A C 1
ATOM 625 O O . MET A 1 79 ? 1.619 6.551 -4.630 1.00 97.62 79 MET A O 1
ATOM 629 N N . ILE A 1 80 ? 1.936 4.320 -4.692 1.00 98.62 80 ILE A N 1
ATOM 630 C CA . ILE A 1 80 ? 1.554 4.089 -6.079 1.00 98.62 80 ILE A CA 1
ATOM 631 C C . ILE A 1 80 ? 0.325 3.189 -6.106 1.00 98.62 80 ILE A C 1
ATOM 633 O O . ILE A 1 80 ? 0.378 2.021 -5.726 1.00 98.62 80 ILE A O 1
ATOM 637 N N . PHE A 1 81 ? -0.784 3.729 -6.605 1.00 98.56 81 PHE A N 1
ATOM 638 C CA . PHE A 1 81 ? -1.992 2.969 -6.912 1.00 98.56 81 PHE A CA 1
ATOM 639 C C . PHE A 1 81 ? -2.106 2.838 -8.434 1.00 98.56 81 PHE A C 1
ATOM 641 O O . PHE A 1 81 ? -2.684 3.710 -9.089 1.00 98.56 81 PHE A O 1
ATOM 648 N N . LEU A 1 82 ? -1.553 1.761 -9.002 1.00 98.25 82 LEU A N 1
ATOM 649 C CA . LEU A 1 82 ? -1.436 1.594 -10.461 1.00 98.25 82 LEU A CA 1
ATOM 650 C C . LEU A 1 82 ? -2.777 1.465 -11.192 1.00 98.25 82 LEU A C 1
ATOM 652 O O . LEU A 1 82 ? -2.830 1.697 -12.396 1.00 98.25 82 LEU A O 1
ATOM 656 N N . ASP A 1 83 ? -3.863 1.164 -10.477 1.00 97.94 83 ASP A N 1
ATOM 657 C CA . ASP A 1 83 ? -5.216 1.200 -11.047 1.00 97.94 83 ASP A CA 1
ATOM 658 C C . ASP A 1 83 ? -5.672 2.628 -11.410 1.00 97.94 83 ASP A C 1
ATOM 660 O O . ASP A 1 83 ? -6.632 2.798 -12.160 1.00 97.94 83 ASP A O 1
ATOM 664 N N . TYR A 1 84 ? -5.015 3.656 -10.863 1.00 97.94 84 TYR A N 1
ATOM 665 C CA . TYR A 1 84 ? -5.428 5.056 -10.984 1.00 97.94 84 TYR A CA 1
ATOM 666 C C . TYR A 1 84 ? -4.349 5.967 -11.564 1.00 97.94 84 TYR A C 1
ATOM 668 O O . TYR A 1 84 ? -4.672 6.872 -12.330 1.00 97.94 84 TYR A O 1
ATOM 676 N N . ASN A 1 85 ? -3.086 5.769 -11.184 1.00 96.94 85 ASN A N 1
ATOM 677 C CA . ASN A 1 85 ? -1.982 6.609 -11.632 1.00 96.94 85 ASN A CA 1
ATOM 678 C C . ASN A 1 85 ? -0.724 5.767 -11.864 1.00 96.94 85 ASN A C 1
ATOM 680 O O . ASN A 1 85 ? -0.506 4.753 -11.212 1.00 96.94 85 ASN A O 1
ATOM 684 N N . THR A 1 86 ? 0.123 6.184 -12.801 1.00 96.00 86 THR A N 1
ATOM 685 C CA . THR A 1 86 ? 1.312 5.426 -13.218 1.00 96.00 86 THR A CA 1
ATOM 686 C C . THR A 1 86 ? 2.578 5.768 -12.429 1.00 96.00 86 THR A C 1
ATOM 688 O O . THR A 1 86 ? 3.647 5.261 -12.768 1.00 96.00 86 THR A O 1
ATOM 691 N N . THR A 1 87 ? 2.468 6.657 -11.440 1.00 96.31 87 THR A N 1
ATOM 692 C CA . THR A 1 87 ? 3.537 7.153 -10.561 1.00 96.31 87 THR A CA 1
ATOM 693 C C . THR A 1 87 ? 2.970 7.411 -9.163 1.00 96.31 87 THR A C 1
ATOM 695 O O . THR A 1 87 ? 1.748 7.364 -8.980 1.00 96.31 87 THR A O 1
ATOM 698 N N . GLY A 1 88 ? 3.829 7.682 -8.182 1.00 96.56 88 GLY A N 1
ATOM 699 C CA . GLY A 1 88 ? 3.381 8.026 -6.840 1.00 96.56 88 GLY A CA 1
ATOM 700 C C . GLY A 1 88 ? 2.622 9.348 -6.785 1.00 96.56 88 GLY A C 1
ATOM 701 O O . GLY A 1 88 ? 3.010 10.340 -7.403 1.00 96.56 88 GLY A O 1
ATOM 702 N N . ASP A 1 89 ? 1.530 9.358 -6.024 1.00 98.00 89 ASP A N 1
ATOM 703 C CA . ASP A 1 89 ? 0.609 10.492 -5.947 1.00 98.00 89 ASP A CA 1
ATOM 704 C C . ASP A 1 89 ? 0.141 10.708 -4.504 1.00 98.00 89 ASP A C 1
ATOM 706 O O . ASP A 1 89 ? -0.648 9.937 -3.948 1.00 98.00 89 ASP A O 1
ATOM 710 N N . GLY A 1 90 ? 0.637 11.779 -3.881 1.00 97.56 90 GLY A N 1
ATOM 711 C CA . GLY A 1 90 ? 0.329 12.102 -2.489 1.00 97.56 90 GLY A CA 1
ATOM 712 C C . GLY A 1 90 ? -1.129 12.509 -2.260 1.00 97.56 90 GLY A C 1
ATOM 713 O O . GLY A 1 90 ? -1.697 12.171 -1.221 1.00 97.56 90 GLY A O 1
ATOM 714 N N . MET A 1 91 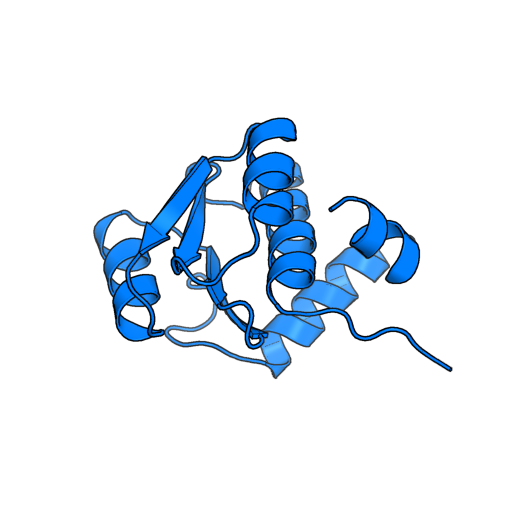? -1.766 13.189 -3.222 1.00 98.31 91 MET A N 1
ATOM 715 C CA . MET A 1 91 ? -3.171 13.596 -3.089 1.00 98.31 91 MET A CA 1
ATOM 716 C C . MET A 1 91 ? -4.089 12.385 -3.197 1.00 98.31 91 MET A C 1
ATOM 718 O O . MET A 1 91 ? -4.968 12.202 -2.352 1.00 98.31 91 MET A O 1
ATOM 722 N N . LEU A 1 92 ? -3.851 11.528 -4.192 1.00 98.25 92 LEU A N 1
ATOM 723 C CA . LEU A 1 92 ? -4.571 10.269 -4.336 1.00 98.25 92 LEU A CA 1
ATOM 724 C C . LEU A 1 92 ? -4.423 9.416 -3.077 1.00 98.25 92 LEU A C 1
ATOM 726 O O . LEU A 1 92 ? -5.420 8.938 -2.544 1.00 98.25 92 LEU A O 1
ATOM 730 N N . SER A 1 93 ? -3.202 9.276 -2.566 1.00 98.12 93 SER A N 1
ATOM 731 C CA . SER A 1 93 ? -2.935 8.485 -1.365 1.00 98.12 93 SER A CA 1
ATOM 732 C C . SER A 1 93 ? -3.648 9.039 -0.133 1.00 98.12 93 SER A C 1
ATOM 734 O O . SER A 1 93 ? -4.254 8.281 0.623 1.00 98.12 93 SER A O 1
ATOM 736 N N . GLY A 1 94 ? -3.667 10.366 0.033 1.00 98.31 94 GLY A N 1
ATOM 737 C CA . GLY A 1 94 ? -4.439 11.025 1.086 1.00 98.31 94 GLY A CA 1
ATOM 738 C C . GLY A 1 94 ? -5.942 10.754 0.970 1.00 98.31 94 GLY A C 1
ATOM 739 O O . GLY A 1 94 ? -6.590 10.431 1.966 1.00 98.31 94 GLY A O 1
ATOM 740 N N . ILE A 1 95 ? -6.502 10.816 -0.242 1.00 98.38 95 ILE A N 1
ATOM 741 C CA . ILE A 1 95 ? -7.917 10.502 -0.491 1.00 98.38 95 ILE A CA 1
ATOM 742 C C . ILE A 1 95 ? -8.211 9.026 -0.202 1.00 98.38 95 ILE A C 1
ATOM 744 O O . ILE A 1 95 ? -9.221 8.731 0.437 1.00 98.38 95 ILE A O 1
ATOM 748 N N . GLN A 1 96 ? -7.346 8.099 -0.626 1.00 98.50 96 GLN A N 1
ATOM 749 C CA . GLN A 1 96 ? -7.513 6.671 -0.344 1.00 98.50 96 GLN A CA 1
ATOM 750 C C . GLN A 1 96 ? -7.490 6.405 1.165 1.00 98.50 96 GLN A C 1
ATOM 752 O O . GLN A 1 96 ? -8.396 5.745 1.669 1.00 98.50 96 GLN A O 1
ATOM 757 N N . LEU A 1 97 ? -6.546 6.994 1.904 1.00 98.56 97 LEU A N 1
ATOM 758 C CA . LEU A 1 97 ? -6.470 6.871 3.362 1.00 98.56 97 LEU A CA 1
ATOM 759 C C . LEU A 1 97 ? -7.725 7.422 4.059 1.00 98.56 97 LEU A C 1
ATOM 761 O O . LEU A 1 97 ? -8.319 6.746 4.902 1.00 98.56 97 LEU A O 1
ATOM 765 N N . LEU A 1 98 ? -8.172 8.625 3.681 1.00 98.56 98 LEU A N 1
ATOM 766 C CA . LEU A 1 98 ? -9.404 9.218 4.211 1.00 98.56 98 LEU A CA 1
ATOM 767 C C . LEU A 1 98 ? -10.634 8.367 3.876 1.00 98.56 98 LEU A C 1
ATOM 769 O O . LEU A 1 98 ? -11.542 8.245 4.700 1.00 98.56 98 LEU A O 1
ATOM 773 N N . ASN A 1 99 ? -10.662 7.747 2.696 1.00 98.50 99 ASN A N 1
ATOM 774 C CA . ASN A 1 99 ? -11.707 6.806 2.329 1.00 98.50 99 ASN A CA 1
ATOM 775 C C . ASN A 1 99 ? -11.689 5.570 3.242 1.00 98.50 99 ASN A C 1
ATOM 777 O O . ASN A 1 99 ? -12.750 5.198 3.737 1.00 98.50 99 ASN A O 1
ATOM 781 N N . VAL A 1 100 ? -10.528 4.981 3.557 1.00 98.56 100 VAL A N 1
ATOM 782 C CA . VAL A 1 100 ? -10.449 3.867 4.526 1.00 98.56 100 VAL A CA 1
ATOM 783 C C . VAL A 1 100 ? -11.021 4.281 5.884 1.00 98.56 100 VAL A C 1
ATOM 785 O O . VAL A 1 100 ? -11.886 3.589 6.426 1.00 98.56 100 VAL A O 1
ATOM 788 N N . MET A 1 101 ? -10.612 5.439 6.411 1.00 98.56 101 MET A N 1
ATOM 789 C CA . MET A 1 101 ? -11.150 5.971 7.671 1.00 98.56 101 MET A CA 1
ATOM 790 C C . MET A 1 101 ? -12.672 6.143 7.607 1.00 98.56 101 MET A C 1
ATOM 792 O O . MET A 1 101 ? -13.392 5.740 8.519 1.00 98.56 101 MET A O 1
ATOM 796 N N . LYS A 1 102 ? -13.188 6.705 6.508 1.00 98.62 102 LYS A N 1
ATOM 797 C CA . LYS A 1 102 ? -14.624 6.941 6.337 1.00 98.62 102 LYS A CA 1
ATOM 798 C C . LYS A 1 102 ? -15.428 5.642 6.259 1.00 98.62 102 LYS A C 1
ATOM 800 O O . LYS A 1 102 ? -16.520 5.589 6.816 1.00 98.62 102 LYS A O 1
ATOM 805 N N . GLN A 1 103 ? -14.907 4.629 5.571 1.00 98.38 103 GLN A N 1
ATOM 806 C CA . GLN A 1 103 ? -15.586 3.347 5.354 1.00 98.38 103 GLN A CA 1
ATOM 807 C C . GLN A 1 103 ? -15.550 2.451 6.594 1.00 98.38 103 GLN A C 1
ATOM 809 O O . GLN A 1 103 ? -16.495 1.710 6.844 1.00 98.38 103 GLN A O 1
ATOM 814 N N . THR A 1 104 ? -14.473 2.523 7.377 1.00 97.44 104 THR A N 1
ATOM 815 C CA . THR A 1 104 ? -14.321 1.744 8.615 1.00 97.44 104 THR A CA 1
ATOM 816 C C . THR A 1 104 ? -14.928 2.436 9.834 1.00 97.44 104 THR A C 1
ATOM 818 O O . THR A 1 104 ? -15.237 1.773 10.819 1.00 97.44 104 THR A O 1
ATOM 821 N N . GLY A 1 105 ? -15.073 3.765 9.799 1.00 98.06 105 GLY A N 1
ATOM 822 C CA . GLY A 1 105 ? -15.476 4.572 10.953 1.00 98.06 105 GLY A CA 1
ATOM 823 C C . GLY A 1 105 ? -14.396 4.700 12.035 1.00 98.06 105 GLY A C 1
ATOM 824 O O . GLY A 1 105 ? -14.644 5.337 13.058 1.00 98.06 105 GLY A O 1
ATOM 825 N N . LYS A 1 106 ? -13.208 4.121 11.819 1.00 98.12 106 LYS A N 1
ATOM 826 C CA . LYS A 1 106 ? -12.088 4.136 12.764 1.00 98.12 106 LYS A CA 1
ATOM 827 C C . LYS A 1 106 ? -11.288 5.430 12.663 1.00 98.12 106 LYS A C 1
ATOM 829 O O . LYS A 1 106 ? -11.158 6.037 11.594 1.00 98.12 106 LYS A O 1
ATOM 834 N N . LYS A 1 107 ? -10.691 5.839 13.783 1.00 97.56 107 LYS A N 1
ATOM 835 C CA . LYS A 1 107 ? -9.717 6.940 13.798 1.00 97.56 107 LYS A CA 1
ATOM 836 C C . LYS A 1 107 ? -8.401 6.489 13.173 1.00 97.56 107 LYS A C 1
ATOM 838 O O . LYS A 1 107 ? -8.019 5.328 13.283 1.00 97.56 107 LYS A O 1
ATOM 843 N N . LEU A 1 108 ? -7.648 7.435 12.606 1.00 97.44 108 LEU A N 1
ATOM 844 C CA . LEU A 1 108 ? -6.329 7.137 12.040 1.00 97.44 108 LEU A CA 1
ATOM 845 C C . LEU A 1 108 ? -5.367 6.545 13.080 1.00 97.44 108 LEU A C 1
ATOM 847 O O . LEU A 1 108 ? -4.583 5.673 12.739 1.00 97.44 108 LEU A O 1
ATOM 851 N N . SER A 1 109 ? -5.443 6.984 14.341 1.00 96.56 109 SER A N 1
ATOM 852 C CA . SER A 1 109 ? -4.623 6.426 15.423 1.00 96.56 109 SER A CA 1
ATOM 853 C C . SER A 1 109 ? -4.885 4.939 15.644 1.00 96.56 109 SER A C 1
ATOM 855 O O . SER A 1 109 ? -3.942 4.188 15.819 1.00 96.56 109 SER A O 1
ATOM 857 N N . GLU A 1 110 ? -6.151 4.517 15.585 1.00 97.00 110 GLU A N 1
ATOM 858 C CA . GLU A 1 110 ? -6.536 3.116 15.777 1.00 97.00 110 GLU A CA 1
ATOM 859 C C . GLU A 1 110 ? -6.037 2.258 14.615 1.00 97.00 110 GLU A C 1
ATOM 861 O O . GLU A 1 110 ? -5.445 1.213 14.840 1.00 97.00 110 GLU A O 1
ATOM 866 N N . LEU A 1 111 ? -6.218 2.733 13.378 1.00 97.31 111 LEU A N 1
ATOM 867 C CA . LEU A 1 111 ? -5.732 2.047 12.178 1.00 97.31 111 LEU A CA 1
ATOM 868 C C . LEU A 1 111 ? -4.198 1.938 12.152 1.00 97.31 111 LEU A C 1
ATOM 870 O O . LEU A 1 111 ? -3.656 0.932 11.713 1.00 97.31 111 LEU A O 1
ATOM 874 N N . ALA A 1 112 ? -3.495 2.976 12.608 1.00 95.69 112 ALA A N 1
ATOM 875 C CA . ALA A 1 112 ? -2.035 3.051 12.577 1.00 95.69 112 ALA A CA 1
ATOM 876 C C . ALA A 1 112 ? -1.329 2.289 13.713 1.00 95.69 112 ALA A C 1
ATOM 878 O O . ALA A 1 112 ? -0.099 2.185 13.680 1.00 95.69 112 ALA A O 1
ATOM 879 N N . ASP A 1 113 ? -2.080 1.820 14.711 1.00 94.75 113 ASP A N 1
ATOM 880 C CA . ASP A 1 113 ? -1.598 0.957 15.795 1.00 94.75 113 ASP A CA 1
ATOM 881 C C . ASP A 1 113 ? -1.845 -0.540 15.492 1.00 94.75 113 ASP A C 1
ATOM 883 O O . ASP A 1 113 ? -1.514 -1.394 16.309 1.00 94.75 113 ASP A O 1
ATOM 887 N N . GLU A 1 114 ? -2.393 -0.873 14.313 1.00 90.06 114 GLU A N 1
ATOM 888 C CA . GLU A 1 114 ? -2.490 -2.253 13.798 1.00 90.06 114 GLU A CA 1
ATOM 889 C C . GLU A 1 114 ? -1.168 -2.753 13.162 1.00 90.06 114 GLU A C 1
ATOM 891 O O . GLU A 1 114 ? -1.131 -3.874 12.659 1.00 90.06 114 GLU A O 1
ATOM 896 N N . VAL A 1 115 ? -0.110 -1.924 13.174 1.00 83.69 115 VAL A N 1
ATOM 897 C CA . VAL A 1 115 ? 1.240 -2.184 12.625 1.00 83.69 115 VAL A CA 1
ATOM 898 C C . VAL A 1 115 ? 2.284 -2.213 13.729 1.00 83.69 115 VAL A C 1
ATOM 900 O O . VAL A 1 115 ? 2.304 -1.242 14.525 1.00 83.69 115 VAL A O 1
#